Protein AF-A0A1F9Q8V3-F1 (afdb_monomer_lite)

Secondary structure (DSSP, 8-state):
--HHHHHHHHTTSSPPPHHHHHHHHHHHTS-HHHHHS--------HHHHHHHHHHHTS-HHHHHHHHHHHHHHHHH-----

Foldseek 3Di:
DDPVVVVCVVVVVDDDDPVRLVVVCVVVVHDSVVVVDPPPPPPQDPVNVVVVVVLVPDDPVVNVVVVVVVVVVVVPDDDDD

Radius of gyration: 17.95 Å; chains: 1; bounding box: 36×28×50 Å

Sequence (81 aa):
MAASFLGSIERGERKLSVLTLDKLSRVLNTQASDLMTPQSKKNSEAWERKAIYLIKSQPDNAKEPMFKILDCAVKSFKPAK

Structure (mmCIF, N/CA/C/O backbone):
data_AF-A0A1F9Q8V3-F1
#
_entry.id   AF-A0A1F9Q8V3-F1
#
loop_
_atom_site.group_PDB
_atom_site.id
_atom_site.type_symbol
_atom_site.label_atom_id
_atom_site.label_alt_id
_atom_site.label_comp_id
_atom_site.label_asym_id
_atom_site.label_entity_id
_atom_site.label_seq_id
_atom_site.pdbx_PDB_ins_code
_atom_site.Cartn_x
_atom_site.Cartn_y
_atom_site.Cartn_z
_atom_site.occupancy
_atom_site.B_iso_or_equiv
_atom_site.auth_seq_id
_atom_site.auth_comp_id
_atom_site.auth_asym_id
_atom_site.auth_atom_id
_atom_site.pdbx_PDB_model_num
ATOM 1 N N . MET A 1 1 ? 11.677 -5.080 -22.207 1.00 62.03 1 MET A N 1
ATOM 2 C CA . MET A 1 1 ? 12.475 -5.114 -20.959 1.00 62.03 1 MET A CA 1
ATOM 3 C C . MET A 1 1 ? 13.220 -6.439 -20.949 1.00 62.03 1 MET A C 1
ATOM 5 O O . MET A 1 1 ? 12.599 -7.435 -21.288 1.00 62.03 1 MET A O 1
ATOM 9 N N . ALA A 1 2 ? 14.525 -6.463 -20.668 1.00 76.31 2 ALA A N 1
ATOM 10 C CA . ALA A 1 2 ? 15.276 -7.723 -20.643 1.00 76.31 2 ALA A CA 1
ATOM 11 C C . ALA A 1 2 ? 14.901 -8.548 -19.399 1.00 76.31 2 ALA A C 1
ATOM 13 O O . ALA A 1 2 ? 14.751 -7.979 -18.320 1.00 76.31 2 ALA A O 1
ATOM 14 N N . ALA A 1 3 ? 14.779 -9.872 -19.527 1.00 76.44 3 ALA A N 1
ATOM 15 C CA . ALA A 1 3 ? 14.421 -10.750 -18.405 1.00 76.44 3 ALA A CA 1
ATOM 16 C C . ALA A 1 3 ? 15.433 -10.668 -17.244 1.00 76.44 3 ALA A C 1
ATOM 18 O O . ALA A 1 3 ? 15.052 -10.656 -16.076 1.00 76.44 3 ALA A O 1
ATOM 19 N N . SER A 1 4 ? 16.720 -10.505 -17.565 1.00 81.06 4 SER A N 1
ATOM 20 C CA . SER A 1 4 ? 17.794 -10.295 -16.586 1.00 81.06 4 SER A CA 1
ATOM 21 C C . SER A 1 4 ? 17.606 -9.024 -15.753 1.00 81.06 4 SER A C 1
ATOM 23 O O . SER A 1 4 ? 17.903 -9.013 -14.562 1.00 81.06 4 SER A O 1
ATOM 25 N N . PHE A 1 5 ? 17.067 -7.964 -16.359 1.00 81.00 5 PHE A N 1
ATOM 26 C CA . PHE A 1 5 ? 16.797 -6.699 -15.681 1.00 81.00 5 PHE A CA 1
ATOM 27 C C . PHE A 1 5 ? 15.663 -6.834 -14.658 1.00 81.00 5 PHE A C 1
ATOM 29 O O . PHE A 1 5 ? 15.798 -6.337 -13.543 1.00 81.00 5 PHE A O 1
ATOM 36 N N . LEU A 1 6 ? 14.579 -7.531 -15.017 1.00 80.62 6 LEU A N 1
ATOM 37 C CA . LEU A 1 6 ? 13.461 -7.788 -14.107 1.00 80.62 6 LEU A CA 1
ATOM 38 C C . LEU A 1 6 ? 13.890 -8.682 -12.933 1.00 80.62 6 LEU A C 1
ATOM 40 O O . LEU A 1 6 ? 13.598 -8.360 -11.787 1.00 80.62 6 LEU A O 1
ATOM 44 N N . GLY A 1 7 ? 14.676 -9.731 -13.193 1.00 82.69 7 GLY A N 1
ATOM 45 C CA . GLY A 1 7 ? 15.161 -10.619 -12.131 1.00 82.69 7 GLY A CA 1
ATOM 46 C C . GLY A 1 7 ? 16.019 -9.907 -11.074 1.00 82.69 7 GLY A C 1
ATOM 47 O O . GLY A 1 7 ? 15.893 -10.189 -9.886 1.00 82.69 7 GLY A O 1
ATOM 48 N N . SER A 1 8 ? 16.866 -8.949 -11.469 1.00 83.56 8 SER A N 1
ATOM 49 C CA . SER A 1 8 ? 17.642 -8.145 -10.506 1.00 83.56 8 SER A CA 1
ATOM 50 C C . SER A 1 8 ? 16.785 -7.170 -9.695 1.00 83.56 8 SER A C 1
ATOM 52 O O . SER A 1 8 ? 17.152 -6.814 -8.576 1.00 83.56 8 SER A O 1
ATOM 54 N N . ILE A 1 9 ? 15.641 -6.739 -10.231 1.00 82.81 9 ILE A N 1
ATOM 55 C CA . ILE A 1 9 ? 14.669 -5.934 -9.484 1.00 82.81 9 ILE A CA 1
ATOM 56 C C . ILE A 1 9 ? 13.985 -6.795 -8.420 1.00 82.81 9 ILE A C 1
ATOM 58 O O . ILE A 1 9 ? 13.938 -6.398 -7.259 1.00 82.81 9 ILE A O 1
ATOM 62 N N . GLU A 1 10 ? 13.500 -7.981 -8.792 1.00 80.81 10 GLU A N 1
ATOM 63 C CA . GLU A 1 10 ? 12.785 -8.889 -7.882 1.00 80.81 10 GLU A CA 1
ATOM 64 C C . GLU A 1 10 ? 13.650 -9.350 -6.702 1.00 80.81 10 GLU A C 1
ATOM 66 O O . GLU A 1 10 ? 13.151 -9.508 -5.590 1.00 80.81 10 GLU A O 1
ATOM 71 N N . ARG A 1 11 ? 14.964 -9.510 -6.916 1.00 84.00 11 ARG A N 1
ATOM 72 C CA . ARG A 1 11 ? 15.933 -9.848 -5.858 1.00 84.00 11 ARG A CA 1
ATOM 73 C C . ARG A 1 11 ? 16.375 -8.653 -5.004 1.00 84.00 11 ARG A C 1
ATOM 75 O O . ARG A 1 11 ? 17.155 -8.833 -4.074 1.00 84.00 11 ARG A O 1
ATOM 82 N N . GLY A 1 12 ? 15.917 -7.438 -5.311 1.00 79.56 12 GLY A N 1
ATOM 83 C CA . GLY A 1 12 ? 16.301 -6.219 -4.590 1.00 79.56 12 GLY A CA 1
ATOM 84 C C . GLY A 1 12 ? 17.714 -5.707 -4.900 1.00 79.56 12 GLY A C 1
ATOM 85 O O . GLY A 1 12 ? 18.168 -4.753 -4.274 1.00 79.56 12 GLY A O 1
ATOM 86 N N . GLU A 1 13 ? 18.400 -6.290 -5.886 1.00 84.88 13 GLU A N 1
ATOM 87 C CA . GLU A 1 13 ? 19.749 -5.888 -6.316 1.00 84.88 13 GLU A CA 1
ATOM 88 C C . GLU A 1 13 ? 19.738 -4.530 -7.030 1.00 84.88 13 GLU A C 1
ATOM 90 O O . GLU A 1 13 ? 20.756 -3.839 -7.097 1.00 84.88 13 GLU A O 1
ATOM 95 N N . ARG A 1 14 ? 18.584 -4.133 -7.585 1.00 81.19 14 ARG A N 1
ATOM 96 C CA . ARG A 1 14 ? 18.440 -2.892 -8.346 1.00 81.19 14 ARG A CA 1
ATOM 97 C C . ARG A 1 14 ? 17.162 -2.143 -7.993 1.00 81.19 14 ARG A C 1
ATOM 99 O O . ARG A 1 14 ? 16.062 -2.675 -8.095 1.00 81.19 14 ARG A O 1
ATOM 106 N N . LYS A 1 15 ? 17.309 -0.855 -7.668 1.00 82.25 15 LYS A N 1
ATOM 107 C CA . LYS A 1 15 ? 16.174 0.059 -7.477 1.00 82.25 15 LYS A CA 1
ATOM 108 C C . LYS A 1 15 ? 15.529 0.416 -8.821 1.00 82.25 15 LYS A C 1
ATOM 110 O O . LYS A 1 15 ? 16.221 0.715 -9.796 1.00 82.25 15 LYS A O 1
ATOM 115 N N . LEU A 1 16 ? 14.200 0.412 -8.851 1.00 84.62 16 LEU A N 1
ATOM 116 C CA . LEU A 1 16 ? 13.385 0.849 -9.986 1.00 84.62 16 LEU A CA 1
ATOM 117 C C . LEU A 1 16 ? 13.316 2.379 -10.065 1.00 84.62 16 LEU A C 1
ATOM 119 O O . LEU A 1 16 ? 13.215 3.056 -9.044 1.00 84.62 16 LEU A O 1
ATOM 123 N N . SER A 1 17 ? 13.300 2.930 -11.282 1.00 88.62 17 SER A N 1
ATOM 124 C CA . SER A 1 17 ? 12.890 4.324 -11.483 1.00 88.62 17 SER A CA 1
ATOM 125 C C . SER A 1 17 ? 11.368 4.455 -11.399 1.00 88.62 17 SER A C 1
ATOM 127 O O . SER A 1 17 ? 10.645 3.517 -11.742 1.00 88.62 17 SER A O 1
ATOM 129 N N . VAL A 1 18 ? 10.872 5.640 -11.027 1.00 88.19 18 VAL A N 1
ATOM 130 C CA . VAL A 1 18 ? 9.427 5.936 -10.935 1.00 88.19 18 VAL A CA 1
ATOM 131 C C . VAL A 1 18 ? 8.702 5.634 -12.250 1.00 88.19 18 VAL A C 1
ATOM 133 O O . VAL A 1 18 ? 7.640 5.022 -12.258 1.00 88.19 18 VAL A O 1
ATOM 136 N N . LEU A 1 19 ? 9.321 5.980 -13.379 1.00 90.50 19 LEU A N 1
ATOM 137 C CA . LEU A 1 19 ? 8.761 5.735 -14.708 1.00 90.50 19 LEU A CA 1
ATOM 138 C C . LEU A 1 19 ? 8.688 4.238 -15.050 1.00 90.50 19 LEU A C 1
ATOM 140 O 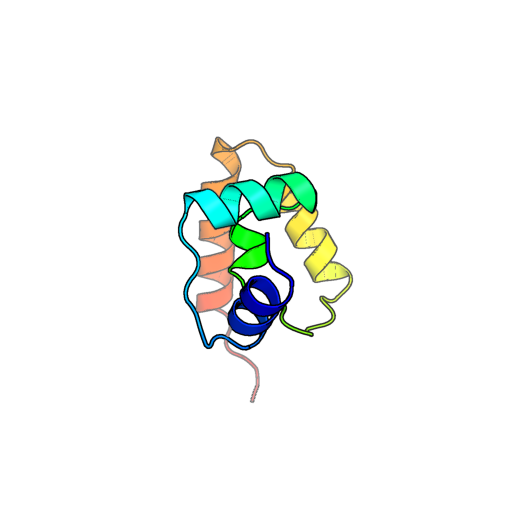O . LEU A 1 19 ? 7.797 3.807 -15.778 1.00 90.50 19 LEU A O 1
ATOM 144 N N . THR A 1 20 ? 9.614 3.431 -14.529 1.00 89.38 20 THR A N 1
ATOM 145 C CA . THR A 1 20 ? 9.570 1.972 -14.711 1.00 89.38 20 THR A CA 1
ATOM 146 C C . THR A 1 20 ? 8.521 1.342 -13.800 1.00 89.38 20 THR A C 1
ATOM 148 O O . THR A 1 20 ? 7.811 0.442 -14.237 1.00 89.38 20 THR A O 1
ATOM 151 N N . LEU A 1 21 ? 8.383 1.846 -12.572 1.00 89.81 21 LEU A N 1
ATOM 152 C CA . LEU A 1 21 ? 7.352 1.418 -11.630 1.00 89.81 21 LEU A CA 1
ATOM 153 C C . LEU A 1 21 ? 5.936 1.666 -12.182 1.00 89.81 21 LEU A C 1
ATOM 155 O O . LEU A 1 21 ? 5.123 0.750 -12.156 1.00 89.81 21 LEU A O 1
ATOM 159 N N . ASP A 1 22 ? 5.669 2.846 -12.756 1.00 91.62 22 ASP A N 1
ATOM 160 C CA . ASP A 1 22 ? 4.381 3.175 -13.403 1.00 91.62 22 ASP A CA 1
ATOM 161 C C . ASP A 1 22 ? 4.088 2.275 -14.616 1.00 91.62 22 ASP A C 1
ATOM 163 O O . ASP A 1 22 ? 2.967 1.808 -14.817 1.00 91.62 22 ASP A O 1
ATOM 167 N N . LYS A 1 23 ? 5.109 1.959 -15.423 1.00 91.62 23 LYS A N 1
ATOM 168 C CA . LYS A 1 23 ? 4.948 1.009 -16.534 1.00 91.62 23 LYS A CA 1
ATOM 169 C C . LYS A 1 23 ? 4.573 -0.386 -16.035 1.00 91.62 23 LYS A C 1
ATOM 171 O O . LYS A 1 23 ? 3.690 -1.014 -16.612 1.00 91.62 23 LYS A O 1
ATOM 176 N N . LEU A 1 24 ? 5.230 -0.862 -14.978 1.00 89.00 24 LEU A N 1
ATOM 177 C CA . LEU A 1 24 ? 4.947 -2.171 -14.390 1.00 89.00 24 LEU A CA 1
ATOM 178 C C . LEU A 1 24 ? 3.552 -2.220 -13.760 1.00 89.00 24 LEU A C 1
ATOM 180 O O . LEU A 1 24 ? 2.825 -3.179 -14.001 1.00 89.00 24 LEU A O 1
ATOM 184 N N . SER A 1 25 ? 3.146 -1.183 -13.023 1.00 90.62 25 SER A N 1
ATOM 185 C CA . SER A 1 25 ? 1.831 -1.137 -12.371 1.00 90.62 25 SER A CA 1
ATOM 186 C C . SER A 1 25 ? 0.685 -1.181 -13.384 1.00 90.62 25 SER A C 1
ATOM 188 O O . SER A 1 25 ? -0.280 -1.915 -13.191 1.00 90.62 25 SER A O 1
ATOM 190 N N . ARG A 1 26 ? 0.820 -0.485 -14.522 1.00 91.56 26 ARG A N 1
ATOM 191 C CA . ARG A 1 26 ? -0.172 -0.540 -15.610 1.00 91.56 26 ARG A CA 1
ATOM 192 C C . ARG A 1 26 ? -0.257 -1.914 -16.265 1.00 91.56 26 ARG A C 1
ATOM 194 O O . ARG A 1 26 ? -1.357 -2.397 -16.502 1.00 91.56 26 ARG A O 1
ATOM 201 N N . VAL A 1 27 ? 0.886 -2.541 -16.553 1.00 93.19 27 VAL A N 1
ATOM 202 C CA . VAL A 1 27 ? 0.926 -3.870 -17.192 1.00 93.19 27 VAL A CA 1
ATOM 203 C C . VAL A 1 27 ? 0.349 -4.946 -16.273 1.00 93.19 27 VAL A C 1
ATOM 205 O O . VAL A 1 27 ? -0.360 -5.832 -16.738 1.00 93.19 27 VAL A O 1
ATOM 208 N N . LEU A 1 28 ? 0.628 -4.859 -14.973 1.00 87.50 28 LEU A N 1
ATOM 209 C CA . LEU A 1 28 ? 0.147 -5.812 -13.972 1.00 87.50 28 LEU A CA 1
ATOM 210 C C . LEU A 1 28 ? -1.267 -5.492 -13.463 1.00 87.50 28 LEU A C 1
ATOM 212 O O . LEU A 1 28 ? -1.815 -6.267 -12.685 1.00 87.50 28 LEU A O 1
ATOM 216 N N . ASN A 1 29 ? -1.858 -4.377 -13.904 1.00 90.75 29 ASN A N 1
ATOM 217 C CA . ASN A 1 29 ? -3.144 -3.865 -13.434 1.00 90.75 29 ASN A CA 1
ATOM 218 C C . ASN A 1 29 ? -3.217 -3.732 -11.896 1.00 90.75 29 ASN A C 1
ATOM 220 O O . ASN A 1 29 ? -4.195 -4.130 -11.262 1.00 90.75 29 ASN A O 1
ATOM 224 N N . THR A 1 30 ? -2.159 -3.187 -11.291 1.00 88.06 30 THR A N 1
ATOM 225 C CA . THR A 1 30 ? -2.047 -2.937 -9.843 1.00 88.06 30 THR A CA 1
ATOM 226 C C . THR A 1 30 ? -1.703 -1.474 -9.564 1.00 88.06 30 THR A C 1
ATOM 228 O O . THR A 1 30 ? -1.344 -0.725 -10.476 1.00 88.06 30 THR A O 1
ATOM 231 N N . GLN A 1 31 ? -1.795 -1.027 -8.305 1.00 87.88 31 GLN A N 1
ATOM 232 C CA . GLN A 1 31 ? -1.268 0.290 -7.941 1.00 87.88 31 GLN A CA 1
ATOM 233 C C . GLN A 1 31 ? 0.250 0.222 -7.744 1.00 87.88 31 GLN A C 1
ATOM 235 O O . GLN A 1 31 ? 0.787 -0.757 -7.229 1.00 87.88 31 GLN A O 1
ATOM 240 N N . ALA A 1 32 ? 0.961 1.296 -8.096 1.00 86.56 32 ALA A N 1
ATOM 241 C CA . ALA A 1 32 ? 2.409 1.390 -7.889 1.00 86.56 32 ALA A CA 1
ATOM 242 C C . ALA A 1 32 ? 2.805 1.226 -6.407 1.00 86.56 32 ALA A C 1
ATOM 244 O O . ALA A 1 32 ? 3.855 0.661 -6.107 1.00 86.56 32 ALA A O 1
ATOM 245 N N . SER A 1 33 ? 1.948 1.665 -5.480 1.00 86.50 33 SER A N 1
ATOM 246 C CA . SER A 1 33 ? 2.116 1.445 -4.039 1.00 86.50 33 SER A CA 1
ATOM 247 C C . SER A 1 33 ? 2.124 -0.037 -3.670 1.00 86.50 33 SER A C 1
ATOM 249 O O . SER A 1 33 ? 2.913 -0.449 -2.824 1.00 86.50 33 SER A O 1
ATOM 251 N N . ASP A 1 34 ? 1.302 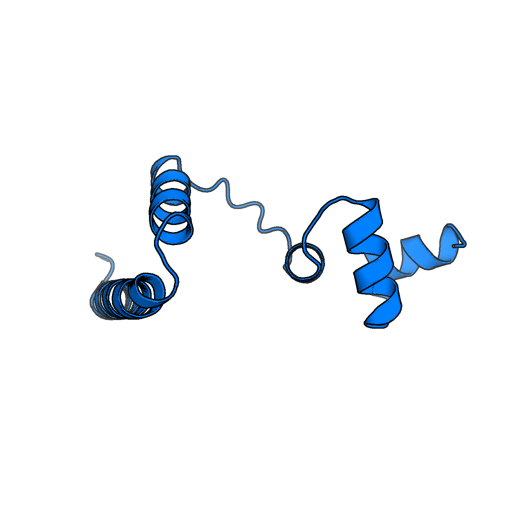-0.853 -4.330 1.00 82.69 34 ASP A N 1
ATOM 252 C CA . ASP A 1 34 ? 1.181 -2.284 -4.035 1.00 82.69 34 ASP A CA 1
ATOM 253 C C . ASP A 1 34 ? 2.449 -3.051 -4.436 1.00 82.69 34 ASP A C 1
ATOM 255 O O . ASP A 1 34 ? 2.794 -4.048 -3.809 1.00 82.69 34 ASP A O 1
ATOM 259 N N . LEU A 1 35 ? 3.173 -2.556 -5.447 1.00 84.19 35 LEU A N 1
ATOM 260 C CA . LEU A 1 35 ? 4.472 -3.091 -5.874 1.00 84.19 35 LEU A CA 1
ATOM 261 C C . LEU A 1 35 ? 5.622 -2.683 -4.941 1.00 84.19 35 LEU A C 1
ATOM 263 O O . LEU A 1 35 ? 6.642 -3.364 -4.884 1.00 84.19 35 LEU A O 1
ATOM 267 N N . MET A 1 36 ? 5.470 -1.567 -4.225 1.00 83.31 36 MET A N 1
ATOM 268 C CA . MET A 1 36 ? 6.458 -1.061 -3.264 1.00 83.31 36 MET A CA 1
ATOM 269 C C . MET A 1 36 ? 6.250 -1.618 -1.855 1.00 83.31 36 MET A C 1
ATOM 271 O O . MET A 1 36 ? 7.158 -1.563 -1.026 1.00 83.31 36 MET A O 1
ATOM 275 N N . THR A 1 37 ? 5.053 -2.127 -1.569 1.00 77.25 37 THR A N 1
ATOM 276 C CA . THR A 1 37 ? 4.713 -2.660 -0.254 1.00 77.25 37 THR A CA 1
ATOM 277 C C . THR A 1 37 ? 5.118 -4.131 -0.209 1.00 77.25 37 THR A C 1
ATOM 279 O O . THR A 1 37 ? 4.631 -4.913 -1.028 1.00 77.25 37 THR A O 1
ATOM 282 N N . PRO A 1 38 ? 5.985 -4.555 0.730 1.00 69.00 38 PRO A N 1
ATOM 283 C CA . PRO A 1 38 ? 6.273 -5.968 0.914 1.00 69.00 38 PRO A CA 1
ATOM 284 C C . PRO A 1 38 ? 4.955 -6.711 1.128 1.00 69.00 38 PRO A C 1
ATOM 286 O O . PRO A 1 38 ? 4.195 -6.362 2.033 1.00 69.00 38 PRO A O 1
ATOM 289 N N . GLN A 1 39 ? 4.673 -7.711 0.290 1.00 64.38 39 GLN A N 1
ATOM 290 C CA . GLN A 1 39 ? 3.494 -8.559 0.442 1.00 64.38 39 GLN A CA 1
ATOM 291 C C . GLN A 1 39 ? 3.602 -9.270 1.792 1.00 64.38 39 GLN A C 1
ATOM 293 O O . GLN A 1 39 ? 4.306 -10.271 1.945 1.00 64.38 39 GLN A O 1
ATOM 298 N N . SER A 1 40 ? 2.947 -8.718 2.812 1.00 58.78 40 SER A N 1
ATOM 299 C CA . SER A 1 40 ? 2.873 -9.372 4.105 1.00 58.78 40 SER A CA 1
ATOM 300 C C . SER A 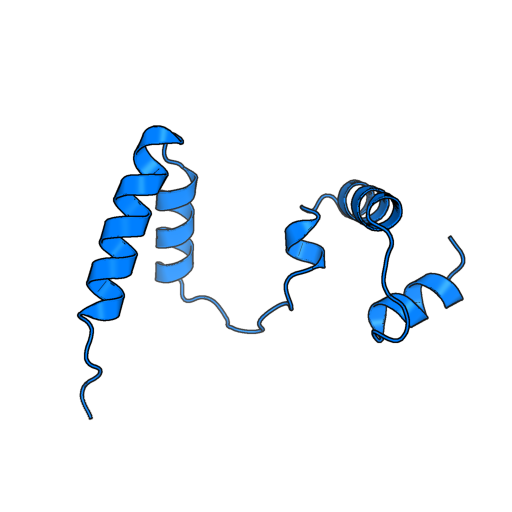1 40 ? 2.028 -10.626 3.893 1.00 58.78 40 SER A C 1
ATOM 302 O O . SER A 1 40 ? 0.848 -10.530 3.563 1.00 58.78 40 SER A O 1
ATOM 304 N N . LYS A 1 41 ? 2.611 -11.811 4.100 1.00 55.38 41 LYS A N 1
ATOM 305 C CA . LYS A 1 41 ? 1.882 -13.093 4.119 1.00 55.38 41 LYS A CA 1
ATOM 306 C C . LYS A 1 41 ? 0.893 -13.197 5.293 1.00 55.38 41 LYS A C 1
ATOM 308 O O . LYS A 1 41 ? 0.524 -14.301 5.684 1.00 55.38 41 LYS A O 1
ATOM 313 N N . LYS A 1 42 ? 0.485 -12.086 5.917 1.00 57.69 42 LYS A N 1
ATOM 314 C CA . LYS A 1 42 ? -0.596 -12.133 6.893 1.00 57.69 42 LYS A CA 1
ATOM 315 C C . LYS A 1 42 ? -1.876 -12.406 6.126 1.00 57.69 42 LYS A C 1
ATOM 317 O O . LYS A 1 42 ? -2.364 -11.557 5.385 1.00 57.69 42 LYS A O 1
ATOM 322 N N . ASN A 1 43 ? -2.400 -13.612 6.313 1.00 58.75 43 ASN A N 1
ATOM 323 C CA . ASN A 1 43 ? -3.787 -13.910 6.011 1.00 58.75 43 ASN A CA 1
ATOM 324 C C . ASN A 1 43 ? -4.632 -12.931 6.820 1.00 58.75 43 ASN A C 1
ATOM 326 O O . ASN A 1 43 ? -4.858 -13.145 8.005 1.00 58.75 43 ASN A O 1
ATOM 330 N N . SER A 1 44 ? -5.027 -11.831 6.184 1.00 64.00 44 SER A N 1
ATOM 331 C CA . SER A 1 44 ? -5.894 -10.850 6.812 1.00 64.00 44 SER A CA 1
ATOM 332 C C . SER A 1 44 ? -7.178 -11.562 7.221 1.00 64.00 44 SER A C 1
ATOM 334 O O . SER A 1 44 ? -7.767 -12.296 6.416 1.00 64.00 44 SER A O 1
ATOM 336 N N . GLU A 1 45 ? -7.566 -11.434 8.485 1.00 78.06 45 GLU A N 1
ATOM 337 C CA . GLU A 1 45 ? -8.756 -12.110 8.993 1.00 78.06 45 GLU A CA 1
ATOM 338 C C . GLU A 1 45 ? -10.006 -11.594 8.258 1.00 78.06 45 GLU A C 1
ATOM 340 O O . GLU A 1 45 ? -10.021 -10.511 7.665 1.00 78.06 45 GLU A O 1
ATOM 345 N N . ALA A 1 46 ? -11.090 -12.376 8.245 1.00 82.88 46 ALA A N 1
ATOM 346 C CA . ALA A 1 46 ? -12.303 -11.999 7.510 1.00 82.88 46 ALA A CA 1
ATOM 347 C C . ALA A 1 46 ? -12.859 -10.627 7.946 1.00 82.88 46 ALA A C 1
ATOM 349 O O . ALA A 1 46 ? -13.372 -9.873 7.116 1.00 82.88 46 ALA A O 1
ATOM 350 N N . TRP A 1 47 ? -12.715 -10.283 9.229 1.00 83.88 47 TRP A N 1
ATOM 351 C CA . TRP A 1 47 ? -13.158 -8.998 9.763 1.00 83.88 47 TRP A CA 1
ATOM 352 C C . TRP A 1 47 ? -12.246 -7.835 9.342 1.00 83.88 47 TRP A C 1
ATOM 354 O O . TRP A 1 47 ? -12.762 -6.757 9.057 1.00 83.88 47 TRP A O 1
ATOM 364 N N . GLU A 1 48 ? -10.930 -8.045 9.219 1.00 83.50 48 GLU A N 1
ATOM 365 C CA . GLU A 1 48 ? -9.984 -7.017 8.764 1.00 83.50 48 GLU A CA 1
ATOM 366 C C . GLU A 1 48 ? -10.291 -6.607 7.320 1.00 83.50 48 GLU A C 1
ATOM 368 O O . GLU A 1 48 ? -10.404 -5.421 7.007 1.00 83.50 48 GLU A O 1
ATOM 373 N N . ARG A 1 49 ? -10.534 -7.591 6.442 1.00 82.88 49 ARG A N 1
ATOM 374 C CA . ARG A 1 49 ? -10.959 -7.339 5.055 1.00 82.88 49 ARG A CA 1
ATOM 375 C C . ARG A 1 49 ? -12.265 -6.550 4.992 1.00 82.88 49 ARG A C 1
ATOM 377 O O . ARG A 1 49 ? -12.385 -5.621 4.192 1.00 82.88 49 ARG A O 1
ATOM 384 N N . LYS A 1 50 ? -13.229 -6.889 5.854 1.00 85.56 50 LYS A N 1
ATOM 385 C CA . LYS A 1 50 ? -14.503 -6.167 5.963 1.00 85.56 50 LYS A CA 1
ATOM 386 C C . LYS A 1 50 ? -14.295 -4.726 6.439 1.00 85.56 50 LYS A C 1
ATOM 388 O O . LYS A 1 50 ? -14.894 -3.818 5.870 1.00 85.56 50 LYS A O 1
ATOM 393 N N . ALA A 1 51 ? -13.427 -4.502 7.425 1.00 85.06 51 ALA A N 1
ATOM 394 C CA . ALA A 1 51 ? -13.098 -3.166 7.918 1.00 85.06 51 ALA A CA 1
ATOM 395 C C . ALA A 1 51 ? -12.428 -2.307 6.832 1.00 85.06 51 ALA A C 1
ATOM 397 O O . ALA A 1 51 ? -12.863 -1.183 6.586 1.00 85.06 51 ALA A O 1
ATOM 398 N N . ILE A 1 52 ? -11.439 -2.857 6.117 1.00 85.94 52 ILE A N 1
ATOM 399 C CA . ILE A 1 52 ? -10.765 -2.170 5.003 1.00 85.94 52 ILE A CA 1
ATOM 400 C C . ILE A 1 52 ? -11.772 -1.771 3.921 1.00 85.94 52 ILE A C 1
ATOM 402 O O . ILE A 1 52 ? -11.732 -0.639 3.438 1.00 85.94 52 ILE A O 1
ATOM 406 N N . TYR A 1 53 ? -12.680 -2.677 3.548 1.00 88.81 53 TYR A N 1
ATOM 407 C CA . TYR A 1 53 ? -13.719 -2.389 2.562 1.00 88.81 53 TYR A CA 1
ATOM 408 C C . TYR A 1 53 ? -14.610 -1.217 2.995 1.00 88.81 53 TYR A C 1
ATOM 410 O O . TYR A 1 53 ? -14.781 -0.272 2.227 1.00 88.81 53 TYR A O 1
ATOM 418 N N . LEU A 1 54 ? -15.110 -1.239 4.237 1.00 87.12 54 LEU A N 1
ATOM 419 C CA . LEU A 1 54 ? -15.987 -0.192 4.772 1.00 87.12 54 LEU A CA 1
ATOM 420 C C . LEU A 1 54 ? -15.318 1.186 4.813 1.00 87.12 54 LEU A C 1
ATOM 422 O O . LEU A 1 54 ? -15.989 2.188 4.580 1.00 87.12 54 LEU A O 1
ATOM 426 N N . ILE A 1 55 ? -14.012 1.239 5.096 1.00 87.81 55 ILE A N 1
ATOM 427 C CA . ILE A 1 55 ? -13.231 2.485 5.093 1.00 87.81 55 ILE A CA 1
ATOM 428 C C . ILE A 1 55 ? -13.016 2.973 3.655 1.00 87.81 55 ILE A C 1
ATOM 430 O O . ILE A 1 55 ? -13.196 4.155 3.364 1.00 87.81 55 ILE A O 1
ATOM 434 N N . LYS A 1 56 ? -12.655 2.071 2.731 1.00 83.75 56 LYS A N 1
ATOM 435 C CA . LYS A 1 56 ? -12.407 2.423 1.324 1.00 83.75 56 LYS A CA 1
ATOM 436 C C . LYS A 1 56 ? -13.661 2.911 0.600 1.00 83.75 56 LYS A C 1
ATOM 438 O O . LYS A 1 56 ? -13.529 3.742 -0.294 1.00 83.75 56 LYS A O 1
ATOM 443 N N . SER A 1 57 ? -14.842 2.421 0.977 1.00 89.44 57 SER A N 1
ATOM 444 C CA . SER A 1 57 ? -16.113 2.802 0.354 1.00 89.44 57 SER A CA 1
ATOM 445 C C . SER A 1 57 ? -16.636 4.178 0.779 1.00 89.44 57 SER A C 1
ATOM 447 O O . SER A 1 57 ? -17.635 4.629 0.228 1.00 89.44 57 SER A O 1
ATOM 449 N N . GLN A 1 58 ? -16.017 4.836 1.765 1.00 88.44 58 GLN A N 1
ATO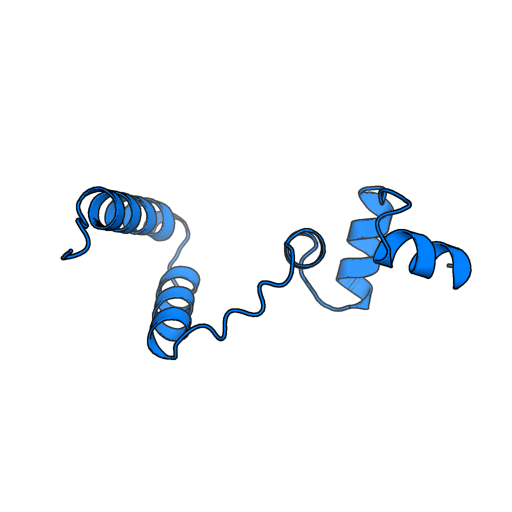M 450 C CA . GLN A 1 58 ? -16.443 6.165 2.204 1.00 88.44 58 GLN A CA 1
ATOM 451 C C . GLN A 1 58 ? -15.956 7.279 1.263 1.00 88.44 58 GLN A C 1
ATOM 453 O O . GLN A 1 58 ? -14.914 7.128 0.618 1.00 88.44 58 GLN A O 1
ATOM 458 N N . PRO A 1 59 ? -16.655 8.427 1.216 1.00 89.50 59 PRO A N 1
ATOM 459 C CA . PRO A 1 59 ? -16.149 9.630 0.559 1.00 89.50 59 PRO A CA 1
ATOM 460 C C . PRO A 1 59 ? -14.892 10.169 1.263 1.00 89.50 59 PRO A C 1
ATOM 462 O O . PRO A 1 59 ? -14.685 9.948 2.457 1.00 89.50 59 PRO A O 1
ATOM 465 N N . ASP A 1 60 ? -14.033 10.882 0.528 1.00 86.50 60 ASP A N 1
ATOM 466 C CA . ASP A 1 60 ? -12.706 11.292 1.019 1.00 86.50 60 ASP A CA 1
ATOM 467 C C . ASP A 1 60 ? -12.761 12.159 2.284 1.00 86.50 60 ASP A C 1
ATOM 469 O O . ASP A 1 60 ? -11.944 11.986 3.188 1.00 86.50 60 ASP A O 1
ATOM 473 N N . ASN A 1 61 ? -13.780 13.014 2.403 1.00 88.44 61 ASN A N 1
ATOM 474 C CA . ASN A 1 61 ? -14.017 13.844 3.588 1.00 88.44 61 ASN A CA 1
ATOM 475 C C . ASN A 1 61 ? -14.332 13.034 4.861 1.00 88.44 61 ASN A C 1
ATOM 477 O O . ASN A 1 61 ? -14.142 13.536 5.967 1.00 88.44 61 ASN A O 1
ATOM 481 N N . ALA A 1 62 ? -14.798 11.791 4.723 1.00 84.81 62 ALA A N 1
ATOM 482 C CA . ALA A 1 62 ? -15.131 10.905 5.833 1.00 84.81 62 ALA A CA 1
ATOM 483 C C . ALA A 1 62 ? -13.983 9.949 6.202 1.00 84.81 62 ALA A C 1
ATOM 485 O O . ALA A 1 62 ? -13.966 9.413 7.311 1.00 84.81 62 ALA A O 1
ATOM 486 N N . LYS A 1 63 ? -12.985 9.769 5.326 1.00 86.62 63 LYS A N 1
ATOM 487 C CA . LYS A 1 63 ? -11.840 8.881 5.588 1.00 86.62 63 LYS A CA 1
ATOM 488 C C . LYS A 1 63 ? -10.947 9.408 6.709 1.00 86.62 63 LYS A C 1
ATOM 490 O O . LYS A 1 63 ? -10.560 8.644 7.590 1.00 86.62 63 LYS A O 1
ATOM 495 N N . GLU A 1 64 ? -10.631 10.703 6.706 1.00 87.56 64 GLU A N 1
ATOM 496 C CA . GLU A 1 64 ? -9.714 11.291 7.693 1.00 87.56 64 GLU A CA 1
ATOM 497 C C . GLU A 1 64 ? -10.239 11.187 9.145 1.00 87.56 64 GLU A C 1
ATOM 499 O O . GLU A 1 64 ? -9.488 10.723 10.010 1.00 87.56 64 GLU A O 1
ATOM 504 N N . PRO A 1 65 ? -11.516 11.508 9.447 1.00 88.56 65 PRO A N 1
ATOM 505 C CA . PRO A 1 65 ? -12.086 11.256 10.771 1.00 88.56 65 PRO A CA 1
ATOM 506 C C . PRO A 1 65 ? -12.043 9.780 11.186 1.00 88.56 65 PRO A C 1
ATOM 508 O O . PRO A 1 65 ? -11.710 9.475 12.330 1.00 88.56 65 PRO A O 1
ATOM 511 N N . MET A 1 66 ? -12.331 8.851 10.266 1.00 86.88 66 MET A N 1
ATOM 512 C CA . MET A 1 66 ? -12.293 7.413 10.562 1.00 86.88 66 MET A CA 1
ATOM 513 C C . MET A 1 66 ? -10.888 6.935 10.927 1.00 86.88 66 MET A C 1
ATOM 515 O O . MET A 1 66 ? -10.730 6.182 11.889 1.00 86.88 66 MET A O 1
ATOM 519 N N . PHE A 1 67 ? -9.862 7.398 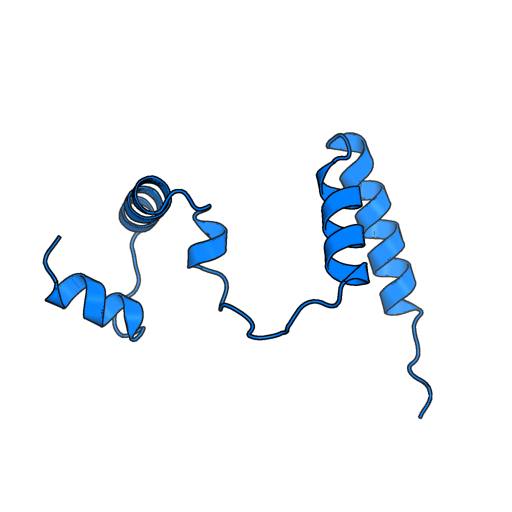10.208 1.00 86.06 67 PHE A N 1
ATOM 520 C CA . PHE A 1 67 ? -8.477 7.079 10.548 1.00 86.06 67 PHE A CA 1
ATOM 521 C C . PHE A 1 67 ? -8.081 7.631 11.920 1.00 86.06 67 PHE A C 1
ATOM 523 O O . PHE A 1 67 ? -7.432 6.915 12.677 1.00 86.06 67 PHE A O 1
ATOM 530 N N . LYS A 1 68 ? -8.521 8.845 12.289 1.00 88.62 68 LYS A N 1
ATOM 531 C CA . LYS A 1 68 ? -8.276 9.407 13.633 1.00 88.62 68 LYS A CA 1
ATOM 532 C C . LYS A 1 68 ? -8.908 8.558 14.738 1.00 88.62 68 LYS A C 1
ATOM 534 O O . LYS A 1 68 ? -8.270 8.316 15.756 1.00 88.62 68 LYS A O 1
ATOM 539 N N . ILE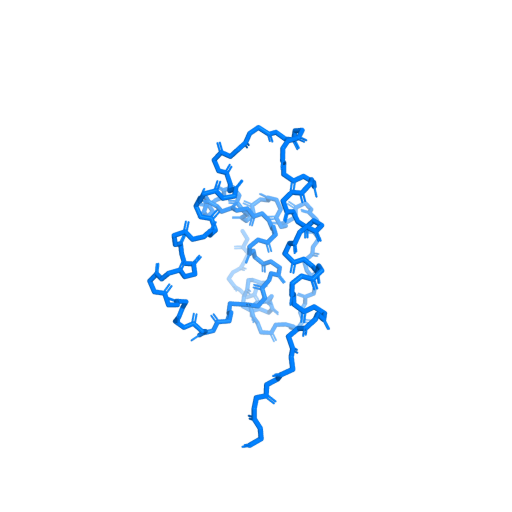 A 1 69 ? -10.133 8.072 14.534 1.00 89.44 69 ILE A N 1
ATOM 540 C CA . ILE A 1 69 ? -10.811 7.196 15.503 1.00 89.44 69 ILE A CA 1
ATOM 541 C C . ILE A 1 69 ? -10.051 5.876 15.668 1.00 89.44 69 ILE A C 1
ATOM 543 O O . ILE A 1 69 ? -9.812 5.446 16.796 1.00 89.44 69 ILE A O 1
ATOM 547 N N . LEU A 1 70 ? -9.645 5.250 14.559 1.00 87.38 70 LEU A N 1
ATOM 548 C CA . LEU A 1 70 ? -8.862 4.013 14.590 1.00 87.38 70 LEU A CA 1
ATOM 549 C C . LEU A 1 70 ? -7.512 4.214 15.285 1.00 87.38 70 LEU A C 1
ATOM 551 O O . LEU A 1 70 ? -7.144 3.404 16.130 1.00 87.38 70 LEU A O 1
ATOM 555 N N . ASP A 1 71 ? -6.806 5.305 14.983 1.00 87.50 71 ASP A N 1
ATOM 556 C CA . ASP A 1 71 ? -5.527 5.645 15.613 1.00 87.50 71 ASP A CA 1
ATOM 557 C C . ASP A 1 71 ? -5.676 5.836 17.132 1.00 87.50 71 ASP A C 1
ATOM 559 O O . ASP A 1 71 ? -4.904 5.273 17.911 1.00 87.50 71 ASP A O 1
ATOM 563 N N . CYS A 1 72 ? -6.720 6.545 17.576 1.00 87.94 72 CYS A N 1
ATOM 564 C CA . CYS A 1 72 ? -7.045 6.671 18.998 1.00 87.94 72 CYS A CA 1
ATOM 565 C C . CYS A 1 72 ? -7.332 5.309 19.644 1.00 87.94 72 CYS A C 1
ATOM 567 O O . CYS A 1 72 ? -6.759 4.996 20.687 1.00 87.94 72 CYS A O 1
ATOM 569 N N . ALA A 1 73 ? -8.178 4.481 19.025 1.00 87.94 73 ALA A N 1
ATOM 570 C CA . ALA A 1 73 ? -8.539 3.168 19.556 1.00 87.94 73 ALA A CA 1
ATOM 571 C C . ALA A 1 73 ? -7.316 2.247 19.697 1.00 87.94 73 ALA A C 1
ATOM 573 O O . ALA A 1 73 ? -7.153 1.593 20.726 1.00 87.94 73 ALA A O 1
ATOM 574 N N . VAL A 1 74 ? -6.425 2.243 18.701 1.00 87.19 74 VAL A N 1
ATOM 575 C CA . VAL A 1 74 ? -5.180 1.462 18.724 1.00 87.19 74 VAL A CA 1
ATOM 576 C C . VAL A 1 74 ? -4.239 1.958 19.821 1.00 87.19 74 VAL A C 1
ATOM 578 O O . VAL A 1 74 ? -3.717 1.147 20.580 1.00 87.19 74 VAL A O 1
ATOM 581 N N . LYS A 1 75 ? -4.053 3.277 19.963 1.00 85.88 75 LYS A N 1
ATOM 582 C CA . LYS A 1 75 ? -3.216 3.857 21.031 1.00 85.88 75 LYS A CA 1
ATOM 583 C C . LYS A 1 75 ? -3.749 3.555 22.430 1.00 85.88 75 LYS A C 1
ATOM 585 O O . LYS A 1 75 ? -2.967 3.411 23.368 1.00 85.88 75 LYS A O 1
ATOM 590 N N . SER A 1 76 ? -5.068 3.474 22.581 1.00 83.06 76 SER A N 1
ATOM 591 C CA . SER A 1 76 ? -5.718 3.132 23.848 1.00 83.06 76 SER A CA 1
ATOM 592 C C . SER A 1 76 ? -5.745 1.628 24.135 1.00 83.06 76 SER A C 1
ATOM 594 O O . SER A 1 76 ? -5.971 1.241 25.283 1.00 83.06 76 SER A O 1
ATOM 596 N N . PHE A 1 77 ? -5.503 0.773 23.137 1.00 83.25 77 PHE A N 1
ATOM 597 C CA . PHE A 1 77 ? -5.520 -0.674 23.306 1.00 83.25 77 PHE A CA 1
ATOM 598 C C . PHE A 1 77 ? -4.277 -1.150 24.069 1.00 83.25 77 PHE A C 1
ATOM 600 O O . PHE A 1 77 ? -3.152 -1.097 23.574 1.00 83.25 77 PHE A O 1
ATOM 607 N N . LYS A 1 78 ? -4.484 -1.656 25.289 1.00 80.00 78 LYS A N 1
ATOM 608 C CA . LYS A 1 78 ? -3.460 -2.374 26.054 1.00 80.00 78 LYS A CA 1
ATOM 609 C C . LYS A 1 78 ? -3.745 -3.873 25.942 1.00 80.00 78 LYS A C 1
ATOM 611 O O . LYS A 1 78 ? -4.761 -4.305 26.486 1.00 80.00 78 LYS A O 1
ATOM 616 N N . PRO A 1 79 ? -2.901 -4.665 25.258 1.00 73.25 79 PRO A N 1
ATOM 617 C CA . PRO A 1 79 ? -3.106 -6.106 25.198 1.00 73.25 79 PRO A CA 1
ATOM 618 C C . PRO A 1 79 ? -3.024 -6.694 26.612 1.00 73.25 79 PRO A C 1
ATOM 620 O O . PRO A 1 79 ? -2.141 -6.325 27.392 1.00 73.25 79 PRO A O 1
ATOM 623 N N . ALA A 1 80 ? -3.966 -7.577 26.954 1.00 68.44 80 ALA A N 1
ATOM 624 C CA . ALA A 1 80 ? -3.902 -8.344 28.193 1.00 68.44 80 ALA A CA 1
ATOM 625 C C . ALA A 1 80 ? -2.633 -9.216 28.180 1.00 68.44 80 ALA A C 1
ATOM 627 O O . ALA A 1 80 ? -2.317 -9.811 27.148 1.00 68.44 80 ALA A O 1
ATOM 628 N N . LYS A 1 81 ? -1.888 -9.203 29.293 1.00 50.69 81 LYS A N 1
ATOM 629 C CA . LYS A 1 81 ? -0.657 -9.988 29.479 1.00 50.69 81 LYS A CA 1
ATOM 630 C C . LYS A 1 81 ? -0.947 -11.478 29.576 1.00 50.69 81 LYS A C 1
ATOM 632 O O . LYS A 1 81 ? -1.980 -11.818 30.191 1.00 50.69 81 LYS A O 1
#

pLDDT: mean 82.46, std 9.13, range [50.69, 93.19]